Protein AF-A0A0M9GC38-F1 (afdb_monomer_lite)

Foldseek 3Di:
DDPPPPPLPPDDPVSLVVQLVVQLVVQLVVLVVVQQDADQDPVRDGDTDDDSVVSSVVSSVVSVVVVVVVVVD

Organism: NCBI:txid53407

Sequence (73 aa):
MSRPAKAIAAGTPDDLVRLRDEIAMTALNAMVISRGWGCKDEDGNHRAYRNMKEYSEAAYEFADIMLEAREAR

Structure (mmCIF, N/CA/C/O backbone):
data_AF-A0A0M9GC38-F1
#
_entry.id   AF-A0A0M9GC38-F1
#
loop_
_atom_site.group_PDB
_atom_site.id
_atom_site.type_symbol
_atom_site.label_atom_id
_atom_site.label_alt_id
_atom_site.label_comp_id
_atom_site.label_asym_id
_atom_site.label_entity_id
_atom_site.label_seq_id
_atom_site.pdbx_PDB_ins_code
_atom_site.Cartn_x
_atom_site.Cartn_y
_atom_site.Cartn_z
_atom_site.occupancy
_atom_site.B_iso_or_equiv
_atom_site.auth_seq_id
_atom_site.auth_comp_id
_atom_site.auth_asym_id
_atom_site.auth_atom_id
_atom_site.pdbx_PDB_model_num
ATOM 1 N N . MET A 1 1 ? 18.194 -2.190 22.745 1.00 35.03 1 MET A N 1
ATOM 2 C CA . MET A 1 1 ? 17.006 -2.111 23.619 1.00 35.03 1 MET A CA 1
ATOM 3 C C . MET A 1 1 ? 15.861 -1.490 22.833 1.00 35.03 1 MET A C 1
ATOM 5 O O . MET A 1 1 ? 16.055 -0.445 22.232 1.00 35.03 1 MET A O 1
ATOM 9 N N . SER A 1 2 ? 14.750 -2.225 22.780 1.00 46.59 2 SER A N 1
ATOM 10 C CA . SER A 1 2 ? 13.379 -1.912 22.353 1.00 46.59 2 SER A CA 1
ATOM 11 C C . SER A 1 2 ? 13.086 -0.591 21.633 1.00 46.59 2 SER A C 1
ATOM 13 O O . SER A 1 2 ? 13.042 0.467 22.253 1.00 46.59 2 SER A O 1
ATOM 15 N N . ARG A 1 3 ? 12.653 -0.683 20.370 1.00 46.41 3 ARG A N 1
ATOM 16 C CA . ARG A 1 3 ? 11.476 0.094 19.960 1.00 46.41 3 ARG A CA 1
ATOM 17 C C . ARG A 1 3 ? 10.263 -0.718 20.407 1.00 46.41 3 ARG A C 1
ATOM 19 O O . ARG A 1 3 ? 10.147 -1.858 19.957 1.00 46.41 3 ARG A O 1
ATOM 26 N N . PRO A 1 4 ? 9.390 -0.217 21.295 1.00 45.81 4 PRO A N 1
ATOM 27 C CA . PRO A 1 4 ? 8.115 -0.877 21.472 1.00 45.81 4 PRO A CA 1
ATOM 28 C C . PRO A 1 4 ? 7.397 -0.715 20.134 1.00 45.81 4 PRO A C 1
ATOM 30 O O . PRO A 1 4 ? 7.162 0.410 19.689 1.00 45.81 4 PRO A O 1
ATOM 33 N N . ALA A 1 5 ? 7.104 -1.828 19.461 1.00 54.06 5 ALA A N 1
ATOM 34 C CA . ALA A 1 5 ? 6.007 -1.853 18.511 1.00 54.06 5 ALA A CA 1
ATOM 35 C C . ALA A 1 5 ? 4.799 -1.408 19.331 1.00 54.06 5 ALA A C 1
ATOM 37 O O . ALA A 1 5 ? 4.294 -2.162 20.163 1.00 54.06 5 ALA A O 1
ATOM 38 N N . LYS A 1 6 ? 4.473 -0.116 19.235 1.00 50.75 6 LYS A N 1
ATOM 39 C CA . LYS A 1 6 ? 3.337 0.483 19.915 1.00 50.75 6 LYS A CA 1
ATOM 40 C C . LYS A 1 6 ? 2.165 -0.309 19.369 1.00 50.75 6 LYS A C 1
ATOM 42 O O . LYS A 1 6 ? 1.845 -0.167 18.194 1.00 50.75 6 LYS A O 1
ATOM 47 N N . ALA A 1 7 ? 1.651 -1.237 20.174 1.00 52.62 7 ALA A N 1
ATOM 48 C CA . ALA A 1 7 ? 0.468 -1.996 19.837 1.00 52.62 7 ALA A CA 1
ATOM 49 C C . ALA A 1 7 ? -0.564 -0.945 19.459 1.00 52.62 7 ALA A C 1
ATOM 51 O O . ALA A 1 7 ? -0.918 -0.095 20.279 1.00 52.62 7 ALA A O 1
ATOM 52 N N . ILE A 1 8 ? -0.896 -0.908 18.176 1.00 55.84 8 ILE A N 1
ATOM 53 C CA . ILE A 1 8 ? -1.820 0.060 17.623 1.00 55.84 8 ILE A CA 1
ATOM 54 C C . ILE A 1 8 ? -3.157 -0.408 18.168 1.00 55.84 8 ILE A C 1
ATOM 56 O O . ILE A 1 8 ? -3.773 -1.334 17.643 1.00 55.84 8 ILE A O 1
ATOM 60 N N . ALA A 1 9 ? -3.499 0.109 19.346 1.00 49.81 9 ALA A N 1
ATOM 61 C CA . ALA A 1 9 ? -4.771 -0.119 19.987 1.00 49.81 9 ALA A CA 1
ATOM 62 C C . ALA A 1 9 ? -5.796 0.521 19.058 1.00 49.81 9 ALA A C 1
ATOM 64 O O . ALA A 1 9 ? -5.979 1.732 19.062 1.00 49.81 9 ALA A O 1
ATOM 65 N N . ALA A 1 10 ? -6.360 -0.291 18.167 1.00 54.84 10 ALA A N 1
ATOM 66 C CA . ALA A 1 10 ? -7.403 0.140 17.260 1.00 54.84 10 ALA A CA 1
ATOM 67 C C . ALA A 1 10 ? -8.569 0.658 18.098 1.00 54.84 10 ALA A C 1
ATOM 69 O O . ALA A 1 10 ? -9.154 -0.097 18.874 1.00 54.84 10 ALA A O 1
ATOM 70 N N . GLY A 1 11 ? -8.861 1.948 17.974 1.00 55.69 11 GLY A N 1
ATOM 71 C CA . GLY A 1 11 ? -9.934 2.559 18.746 1.00 55.69 11 GLY A CA 1
ATOM 72 C C . GLY A 1 11 ? -10.413 3.912 18.237 1.00 55.69 11 GLY A C 1
ATOM 73 O O . GLY A 1 11 ? -11.559 4.255 18.507 1.00 55.69 11 GLY A O 1
ATOM 74 N N . THR A 1 12 ? -9.609 4.664 17.477 1.00 62.19 12 THR A N 1
ATOM 75 C CA . THR A 1 12 ? -10.054 5.934 16.878 1.00 62.19 12 THR A CA 1
ATOM 76 C C . THR A 1 12 ? -9.860 5.950 15.354 1.00 62.19 12 THR A C 1
ATOM 78 O O . THR A 1 12 ? -8.937 5.302 14.857 1.00 62.19 12 THR A O 1
ATOM 81 N N . PRO A 1 13 ? -10.706 6.667 14.585 1.00 66.31 13 PRO A N 1
ATOM 82 C CA . PRO A 1 13 ? -10.521 6.839 13.139 1.00 66.31 13 PRO A CA 1
ATOM 83 C C . PRO A 1 13 ? -9.130 7.375 12.768 1.00 66.31 13 PRO A C 1
ATOM 85 O O . PRO A 1 13 ? -8.534 6.921 11.794 1.00 66.31 13 PRO A O 1
ATOM 88 N N . ASP A 1 14 ? -8.575 8.264 13.593 1.00 72.69 14 ASP A N 1
ATOM 8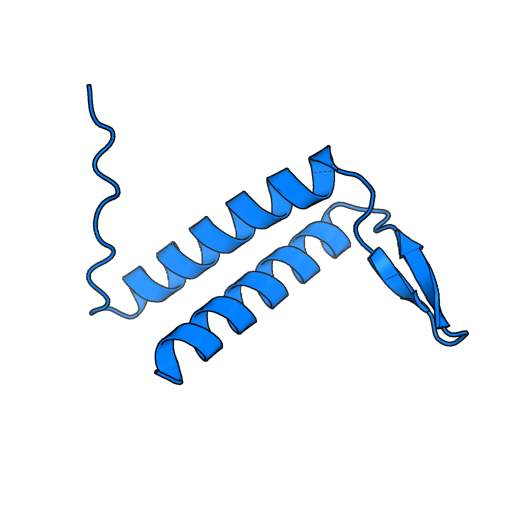9 C CA . ASP A 1 14 ? -7.232 8.822 13.411 1.00 72.69 14 ASP A CA 1
ATOM 90 C C . ASP A 1 14 ? -6.135 7.750 13.548 1.00 72.69 14 ASP A C 1
ATOM 92 O O . ASP A 1 14 ? -5.125 7.793 12.842 1.00 72.69 14 ASP A O 1
ATOM 96 N N . ASP A 1 15 ? -6.338 6.739 14.402 1.00 78.31 15 ASP A N 1
ATOM 97 C CA . ASP A 1 15 ? -5.408 5.613 14.530 1.00 78.31 15 ASP A CA 1
ATOM 98 C C . ASP A 1 15 ? -5.424 4.702 13.300 1.00 78.31 15 ASP A C 1
ATOM 100 O O . ASP A 1 15 ? -4.378 4.161 12.937 1.00 78.31 15 ASP A O 1
ATOM 104 N N . LEU A 1 16 ? -6.583 4.541 12.651 1.00 79.44 16 LEU A N 1
ATOM 105 C CA . LEU A 1 16 ? -6.705 3.765 11.414 1.00 79.44 16 LEU A CA 1
ATOM 106 C C . LEU A 1 16 ? -6.038 4.484 10.242 1.00 79.44 16 LEU A C 1
ATOM 108 O O . LEU A 1 16 ? -5.308 3.844 9.489 1.00 79.44 16 LEU A O 1
ATOM 112 N N . VAL A 1 17 ? -6.211 5.805 10.132 1.00 85.75 17 VAL A N 1
ATOM 113 C CA . VAL A 1 17 ? -5.498 6.624 9.136 1.00 85.75 17 VAL A CA 1
ATOM 114 C C . VAL A 1 17 ? -3.989 6.523 9.351 1.00 85.75 17 VAL A C 1
ATOM 116 O O . VAL A 1 17 ? -3.250 6.202 8.425 1.00 85.75 17 VAL A O 1
ATOM 119 N N . ARG A 1 18 ? -3.521 6.690 10.593 1.00 89.12 18 ARG A N 1
ATOM 120 C CA . ARG A 1 18 ? -2.092 6.577 10.915 1.00 89.12 18 ARG A CA 1
ATOM 121 C C . ARG A 1 18 ? -1.535 5.183 10.616 1.00 89.12 18 ARG A C 1
ATOM 123 O O . ARG A 1 18 ? -0.421 5.065 10.117 1.00 89.12 18 ARG A O 1
ATOM 130 N N . LEU A 1 19 ? -2.295 4.130 10.918 1.00 88.69 19 LEU A N 1
ATOM 131 C CA . LEU A 1 19 ? -1.913 2.751 10.617 1.00 88.69 19 LEU A CA 1
ATOM 132 C C . LEU A 1 19 ? -1.832 2.503 9.108 1.00 88.69 19 LEU A C 1
ATOM 134 O O . LEU A 1 19 ? -0.868 1.899 8.639 1.00 88.69 19 LEU A O 1
ATOM 138 N N . ARG A 1 20 ? -2.815 2.996 8.352 1.00 92.38 20 ARG A N 1
ATOM 139 C CA . ARG A 1 20 ? -2.823 2.938 6.890 1.00 92.38 20 ARG A CA 1
ATOM 140 C C . ARG A 1 20 ? -1.568 3.586 6.311 1.00 92.38 20 ARG A C 1
ATOM 142 O O . ARG A 1 20 ? -0.884 2.963 5.504 1.00 92.38 20 ARG A O 1
ATOM 149 N N . ASP A 1 21 ? -1.230 4.785 6.778 1.00 93.06 21 ASP A N 1
ATOM 150 C CA . ASP A 1 21 ? -0.055 5.530 6.317 1.00 93.06 21 ASP A CA 1
ATOM 151 C C . ASP A 1 21 ? 1.258 4.810 6.667 1.00 93.06 21 ASP A C 1
ATOM 153 O O . ASP A 1 21 ? 2.179 4.753 5.851 1.00 93.06 21 ASP A O 1
ATOM 157 N N . GLU A 1 22 ? 1.355 4.211 7.859 1.00 93.38 22 GLU A N 1
ATOM 158 C CA . GLU A 1 22 ? 2.518 3.411 8.265 1.00 93.38 22 GLU A CA 1
ATOM 159 C C . GLU A 1 22 ? 2.710 2.172 7.378 1.00 93.38 22 GLU A C 1
ATOM 161 O O . GLU A 1 22 ? 3.840 1.869 6.966 1.00 93.38 22 GLU A O 1
ATOM 166 N N . ILE A 1 23 ? 1.622 1.467 7.051 1.00 93.56 23 ILE A N 1
ATOM 167 C CA . ILE A 1 23 ? 1.657 0.321 6.134 1.00 93.56 23 ILE A CA 1
ATOM 168 C C . ILE A 1 23 ? 2.057 0.788 4.734 1.00 93.56 23 ILE A C 1
ATOM 170 O O . ILE A 1 23 ? 2.986 0.220 4.156 1.00 93.56 23 ILE A O 1
ATOM 174 N N . ALA A 1 24 ? 1.424 1.844 4.219 1.00 94.06 24 ALA A N 1
ATOM 175 C CA . ALA A 1 24 ? 1.702 2.381 2.892 1.00 94.06 24 ALA A CA 1
ATOM 176 C C . ALA A 1 24 ? 3.166 2.830 2.766 1.00 94.06 24 ALA A C 1
ATOM 178 O O . ALA A 1 24 ? 3.852 2.444 1.826 1.00 94.06 24 ALA A O 1
ATOM 179 N N . MET A 1 25 ? 3.712 3.558 3.742 1.00 94.38 25 MET A N 1
ATOM 180 C CA . MET A 1 25 ? 5.121 3.973 3.723 1.00 94.38 25 MET A CA 1
ATOM 181 C C . MET A 1 25 ? 6.092 2.787 3.760 1.00 94.38 25 MET A C 1
ATOM 183 O O . MET A 1 25 ? 7.134 2.800 3.095 1.00 94.38 25 MET A O 1
ATOM 187 N N . THR A 1 26 ? 5.757 1.747 4.523 1.00 94.19 26 THR A N 1
ATOM 188 C CA . THR A 1 26 ? 6.563 0.523 4.593 1.00 94.19 26 THR A CA 1
ATOM 189 C C . THR A 1 26 ? 6.531 -0.232 3.264 1.00 94.19 26 THR A C 1
ATOM 191 O O . THR A 1 26 ? 7.582 -0.624 2.751 1.00 94.19 26 THR A O 1
ATOM 194 N N . ALA A 1 27 ? 5.342 -0.382 2.678 1.00 92.56 27 ALA A N 1
ATOM 195 C CA . ALA A 1 27 ? 5.136 -1.025 1.387 1.00 92.56 27 ALA A CA 1
ATOM 196 C C . ALA A 1 27 ? 5.844 -0.254 0.266 1.00 92.56 27 ALA A C 1
ATOM 198 O O . ALA A 1 27 ? 6.621 -0.843 -0.481 1.00 92.56 27 ALA A O 1
ATOM 199 N N . LEU A 1 28 ? 5.681 1.069 0.218 1.00 93.69 28 LEU A N 1
ATOM 200 C CA . LEU A 1 28 ? 6.330 1.955 -0.744 1.00 93.69 28 LEU A CA 1
ATOM 201 C C . LEU A 1 28 ? 7.852 1.765 -0.750 1.00 93.69 28 LEU A C 1
ATOM 203 O O . LEU A 1 28 ? 8.446 1.542 -1.805 1.00 93.69 28 LEU A O 1
ATOM 207 N N . ASN A 1 29 ? 8.486 1.789 0.427 1.00 92.31 29 ASN A N 1
ATOM 208 C CA . ASN A 1 29 ? 9.928 1.570 0.540 1.00 92.31 29 ASN A CA 1
ATOM 209 C C . ASN A 1 29 ? 10.344 0.190 0.010 1.00 92.31 29 ASN A C 1
ATOM 211 O O . ASN A 1 29 ? 11.320 0.083 -0.734 1.00 92.31 29 ASN A O 1
ATOM 215 N N . ALA A 1 30 ? 9.600 -0.866 0.349 1.00 91.19 30 ALA A N 1
ATOM 216 C CA . ALA A 1 30 ? 9.882 -2.214 -0.138 1.00 91.19 30 ALA A CA 1
ATOM 217 C C . ALA A 1 30 ? 9.734 -2.325 -1.668 1.00 91.19 30 ALA A C 1
ATOM 219 O O . ALA A 1 30 ? 10.573 -2.944 -2.334 1.00 91.19 30 ALA A O 1
ATOM 220 N N . MET A 1 31 ? 8.707 -1.692 -2.238 1.00 91.00 31 MET A N 1
ATOM 221 C CA . MET A 1 31 ? 8.450 -1.689 -3.678 1.00 91.00 31 MET A CA 1
ATOM 222 C C . MET A 1 31 ? 9.556 -0.962 -4.452 1.00 91.00 31 MET A C 1
ATOM 224 O O . MET A 1 31 ? 10.084 -1.498 -5.428 1.00 91.00 31 MET A O 1
ATOM 228 N N . VAL A 1 32 ? 9.970 0.216 -3.976 1.00 88.19 32 VAL A N 1
ATOM 229 C CA . VAL A 1 32 ? 11.034 1.019 -4.600 1.00 88.19 32 VAL A CA 1
ATOM 230 C C . VAL A 1 32 ? 12.390 0.305 -4.545 1.00 88.19 32 VAL A C 1
ATOM 232 O O . VAL A 1 32 ? 13.136 0.326 -5.526 1.00 88.19 32 VAL A O 1
ATOM 235 N N . ILE A 1 33 ? 12.715 -0.351 -3.425 1.00 89.44 33 ILE A N 1
ATOM 236 C CA . ILE A 1 33 ? 13.985 -1.079 -3.264 1.00 89.44 33 ILE A CA 1
ATOM 237 C C . ILE A 1 33 ? 14.035 -2.311 -4.172 1.00 89.44 33 ILE A C 1
ATOM 239 O O . ILE A 1 33 ? 15.048 -2.555 -4.825 1.00 89.44 33 ILE A O 1
ATOM 243 N N . SER A 1 34 ? 12.957 -3.093 -4.214 1.00 86.75 34 SER A N 1
ATOM 244 C CA . SER A 1 34 ? 12.944 -4.368 -4.939 1.00 86.75 34 SER A CA 1
ATOM 245 C C . SER A 1 34 ? 12.814 -4.217 -6.456 1.00 86.75 34 SER A C 1
ATOM 247 O O . SER A 1 34 ? 13.225 -5.125 -7.173 1.00 86.75 34 SER A O 1
ATOM 249 N N . ARG A 1 35 ? 12.268 -3.096 -6.959 1.00 78.50 35 ARG A N 1
ATOM 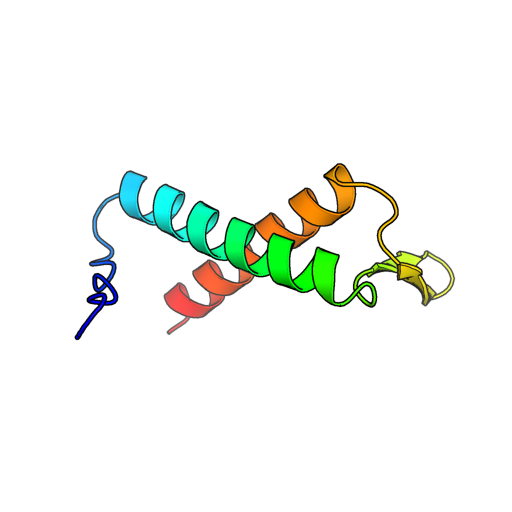250 C CA . ARG A 1 35 ? 12.088 -2.780 -8.397 1.00 78.50 35 ARG A CA 1
ATOM 251 C C . ARG A 1 35 ? 11.319 -3.821 -9.231 1.00 78.50 35 ARG A C 1
ATOM 253 O O . ARG A 1 35 ? 11.231 -3.674 -10.445 1.00 78.50 35 ARG A O 1
ATOM 260 N N . GLY A 1 36 ? 10.773 -4.860 -8.603 1.00 82.06 36 GLY A N 1
ATOM 261 C CA . GLY A 1 36 ? 10.020 -5.941 -9.249 1.00 82.06 36 GLY A CA 1
ATOM 262 C C . GLY A 1 36 ? 8.505 -5.799 -9.121 1.00 82.06 36 GLY A C 1
ATOM 263 O O . GLY A 1 36 ? 7.777 -6.726 -9.458 1.00 82.06 36 GLY A O 1
ATOM 264 N N . TRP A 1 37 ? 8.029 -4.675 -8.585 1.00 87.06 37 TRP A N 1
ATOM 265 C CA . TRP A 1 37 ? 6.602 -4.416 -8.417 1.00 87.06 37 TRP A CA 1
ATOM 266 C C . TRP A 1 37 ? 6.037 -3.711 -9.638 1.00 87.06 37 TRP A C 1
ATOM 268 O O . TRP A 1 37 ? 6.697 -2.880 -10.267 1.00 87.06 37 TRP A O 1
ATOM 278 N N . GLY A 1 38 ? 4.798 -4.054 -9.960 1.00 89.56 38 GLY A N 1
ATOM 279 C CA . GLY A 1 38 ? 4.150 -3.634 -11.184 1.00 89.56 38 GLY A CA 1
ATOM 280 C C . GLY A 1 38 ? 2.736 -4.176 -11.293 1.00 89.56 38 GLY A C 1
ATOM 281 O O . GLY A 1 38 ? 2.314 -5.003 -10.482 1.00 89.56 38 GLY A O 1
ATOM 282 N N . CYS A 1 39 ? 2.031 -3.743 -12.328 1.00 87.25 39 CYS A N 1
ATOM 283 C CA . CYS A 1 39 ? 0.706 -4.238 -12.675 1.00 87.25 39 CYS A CA 1
ATOM 284 C C . CYS A 1 39 ? 0.769 -5.143 -13.910 1.00 87.25 39 CYS A C 1
ATOM 286 O O . CYS A 1 39 ? 1.780 -5.193 -14.616 1.00 87.25 39 CYS A O 1
ATOM 288 N N . LYS A 1 40 ? -0.312 -5.882 -14.168 1.00 90.69 40 LYS A N 1
ATOM 289 C CA . LYS A 1 40 ? -0.512 -6.496 -15.482 1.00 90.69 40 LYS A CA 1
ATOM 290 C C . LYS A 1 40 ? -1.127 -5.465 -16.419 1.00 90.69 40 LYS A C 1
ATOM 292 O O . LYS A 1 40 ? -2.030 -4.738 -16.010 1.00 90.69 40 LYS A O 1
ATOM 297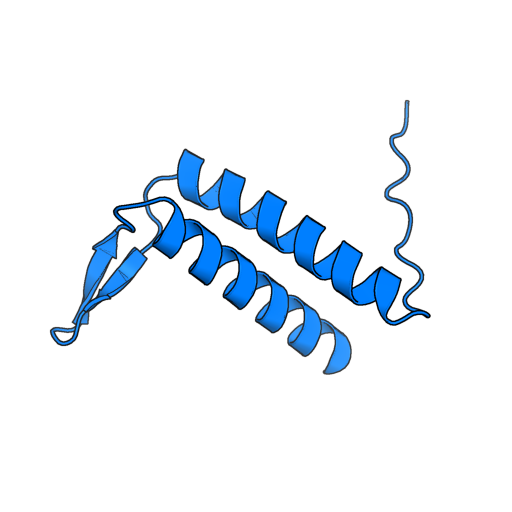 N N . ASP A 1 41 ? -0.620 -5.391 -17.641 1.00 86.25 41 ASP A N 1
ATOM 298 C CA . ASP A 1 41 ? -1.296 -4.659 -18.708 1.00 86.25 41 ASP A CA 1
ATOM 299 C C . ASP A 1 41 ? -2.487 -5.457 -19.266 1.00 86.25 41 ASP A C 1
ATOM 301 O O . ASP A 1 41 ? -2.777 -6.573 -18.824 1.00 86.25 41 ASP A O 1
ATOM 305 N N . GLU A 1 42 ? -3.205 -4.856 -20.215 1.00 88.31 42 GLU A N 1
ATOM 306 C CA . GLU A 1 42 ? -4.379 -5.455 -20.864 1.00 88.31 42 GLU A CA 1
ATOM 307 C C . GLU A 1 42 ? -4.043 -6.766 -21.597 1.00 88.31 42 GLU A C 1
ATOM 309 O O . GLU A 1 42 ? -4.893 -7.646 -21.709 1.00 88.31 42 GLU A O 1
ATOM 314 N N . ASP A 1 43 ? -2.784 -6.936 -22.008 1.00 89.56 43 ASP A N 1
ATOM 315 C CA . ASP A 1 43 ? -2.265 -8.133 -22.674 1.00 89.56 43 ASP A CA 1
ATOM 316 C C . ASP A 1 43 ? -1.790 -9.211 -21.676 1.00 89.56 43 ASP A C 1
ATOM 318 O O . ASP A 1 43 ? -1.324 -10.285 -22.064 1.00 89.56 43 ASP A O 1
ATOM 322 N N . GLY A 1 44 ? -1.903 -8.945 -20.370 1.00 88.69 44 GLY A N 1
ATOM 323 C CA . GLY A 1 44 ? -1.516 -9.853 -19.293 1.00 88.69 44 GLY A CA 1
ATOM 324 C C . GLY A 1 44 ? -0.015 -9.883 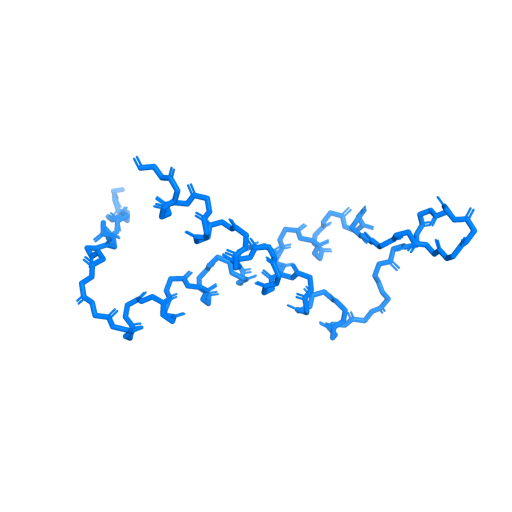-18.989 1.00 88.69 44 GLY A C 1
ATOM 325 O O . GLY A 1 44 ? 0.410 -10.680 -18.142 1.00 88.69 44 GLY A O 1
ATOM 326 N N . ASN A 1 45 ? 0.783 -9.021 -19.623 1.00 91.06 45 ASN A N 1
ATOM 327 C CA . ASN A 1 45 ? 2.215 -8.909 -19.376 1.00 91.06 45 ASN A CA 1
ATOM 328 C C . ASN A 1 45 ? 2.486 -8.099 -18.108 1.00 91.06 45 ASN A C 1
ATOM 330 O O . ASN A 1 45 ? 1.771 -7.157 -17.767 1.00 91.06 45 ASN A O 1
ATOM 334 N N . HIS A 1 46 ? 3.552 -8.459 -17.391 1.00 88.56 46 HIS A N 1
ATOM 335 C CA . HIS A 1 46 ? 3.970 -7.710 -16.213 1.00 88.56 46 HIS A CA 1
ATOM 336 C C . HIS A 1 46 ? 4.672 -6.411 -16.617 1.00 88.56 46 HIS A C 1
ATOM 338 O O . HIS A 1 46 ? 5.707 -6.426 -17.287 1.00 88.56 46 HIS A O 1
ATOM 344 N N . ARG A 1 47 ? 4.146 -5.289 -16.133 1.00 90.06 47 ARG A N 1
ATOM 345 C CA . ARG A 1 47 ? 4.712 -3.958 -16.305 1.00 90.06 47 ARG A CA 1
ATOM 346 C C . ARG A 1 47 ? 5.114 -3.395 -14.951 1.00 90.06 47 ARG A C 1
ATOM 348 O O . ARG A 1 47 ? 4.255 -3.055 -14.142 1.00 90.06 47 ARG A O 1
ATOM 355 N N . ALA A 1 48 ? 6.416 -3.215 -14.746 1.00 88.75 48 ALA A N 1
ATOM 356 C CA . ALA A 1 48 ? 6.935 -2.550 -13.556 1.00 88.75 48 ALA A CA 1
ATOM 357 C C . ALA A 1 48 ? 6.399 -1.113 -13.421 1.00 88.75 48 ALA A C 1
ATOM 359 O O . ALA A 1 48 ? 6.180 -0.422 -14.426 1.00 88.75 48 ALA A O 1
ATOM 360 N N . TYR A 1 49 ? 6.238 -0.652 -12.180 1.00 91.25 49 TYR A N 1
ATOM 361 C CA . TYR A 1 49 ? 5.876 0.735 -11.895 1.00 91.25 49 TYR A CA 1
ATOM 362 C C . TYR A 1 49 ? 7.004 1.692 -12.302 1.00 91.25 49 TYR A C 1
ATOM 364 O O . TYR A 1 49 ? 8.189 1.466 -12.039 1.00 91.25 49 TYR A O 1
ATOM 372 N N . ARG A 1 50 ? 6.627 2.779 -12.972 1.00 86.81 50 ARG A N 1
ATOM 373 C CA . ARG A 1 50 ? 7.505 3.712 -13.688 1.00 86.81 50 ARG A CA 1
ATOM 374 C C . ARG A 1 50 ? 7.736 5.018 -12.944 1.00 86.81 50 ARG A C 1
ATOM 376 O O . ARG A 1 50 ? 8.695 5.722 -13.247 1.00 86.81 50 ARG A O 1
ATOM 383 N N . ASN A 1 51 ? 6.857 5.385 -12.018 1.00 90.62 51 ASN A N 1
ATOM 384 C CA . ASN A 1 51 ? 6.934 6.663 -11.318 1.00 90.62 51 ASN A CA 1
ATOM 385 C C . ASN A 1 51 ? 6.412 6.553 -9.882 1.00 90.62 51 ASN A C 1
ATOM 387 O O . ASN A 1 51 ? 5.710 5.610 -9.528 1.00 90.62 51 ASN A O 1
ATOM 391 N N . MET A 1 52 ? 6.745 7.549 -9.057 1.00 89.44 52 MET A N 1
ATOM 392 C CA . MET A 1 52 ? 6.371 7.551 -7.639 1.00 89.44 52 MET A CA 1
ATOM 393 C C . MET A 1 52 ? 4.858 7.558 -7.412 1.00 89.44 52 MET A C 1
ATOM 395 O O . MET A 1 52 ? 4.421 7.062 -6.380 1.00 89.44 52 MET A O 1
ATOM 399 N N . LYS A 1 53 ? 4.057 8.081 -8.352 1.00 92.75 53 LYS A N 1
ATOM 400 C CA . LYS A 1 53 ? 2.594 8.051 -8.248 1.00 92.75 53 LYS A CA 1
ATOM 401 C C . LYS A 1 53 ? 2.082 6.608 -8.280 1.00 92.75 53 LYS A C 1
ATOM 403 O O . LYS A 1 53 ? 1.385 6.221 -7.354 1.00 92.75 53 LYS A O 1
ATOM 408 N N . GLU A 1 54 ? 2.511 5.805 -9.252 1.00 92.88 54 GLU A N 1
ATOM 409 C CA . GLU A 1 54 ? 2.124 4.387 -9.353 1.00 92.88 54 GLU A CA 1
ATOM 410 C C . GLU A 1 54 ? 2.566 3.581 -8.122 1.00 92.88 54 GLU A C 1
ATOM 412 O O . GLU A 1 54 ? 1.791 2.802 -7.574 1.00 92.88 54 GLU A O 1
ATOM 417 N N . TYR A 1 55 ? 3.789 3.815 -7.635 1.00 92.56 55 TYR A N 1
ATOM 418 C CA . TYR A 1 55 ? 4.264 3.178 -6.404 1.00 92.56 55 TYR A CA 1
ATOM 419 C C . TYR A 1 55 ? 3.444 3.586 -5.173 1.00 92.56 55 TYR A C 1
ATOM 421 O O . TYR A 1 55 ? 3.201 2.761 -4.297 1.00 92.56 55 TYR A O 1
ATOM 429 N N . SER A 1 56 ? 3.028 4.852 -5.093 1.00 92.75 56 SER A N 1
ATOM 430 C CA . SER A 1 56 ? 2.245 5.357 -3.961 1.00 92.75 56 SER A CA 1
ATOM 431 C C . SER A 1 56 ? 0.824 4.802 -3.988 1.00 92.75 56 SER A C 1
ATOM 433 O O . SER A 1 56 ? 0.335 4.346 -2.961 1.00 92.75 56 SER A O 1
ATOM 435 N N . GLU A 1 57 ? 0.180 4.791 -5.156 1.00 94.25 57 GLU A N 1
ATOM 436 C CA . GLU A 1 57 ? -1.156 4.215 -5.348 1.00 94.25 57 GLU A CA 1
ATOM 437 C C . GLU A 1 57 ? -1.176 2.733 -4.956 1.00 94.25 57 GLU A C 1
ATOM 439 O O . GLU A 1 57 ? -1.985 2.339 -4.118 1.00 94.25 57 GLU A O 1
ATOM 444 N N . ALA A 1 58 ? -0.216 1.943 -5.446 1.00 93.88 58 ALA A N 1
ATOM 445 C CA . ALA A 1 58 ? -0.100 0.528 -5.096 1.00 93.88 58 ALA A CA 1
ATOM 446 C C . ALA A 1 58 ? 0.173 0.294 -3.599 1.00 93.88 58 ALA A C 1
ATOM 448 O O . ALA A 1 58 ? -0.303 -0.680 -3.015 1.00 93.88 58 ALA A O 1
ATOM 449 N N . ALA A 1 59 ? 0.946 1.174 -2.961 1.00 94.50 59 ALA A N 1
ATOM 450 C CA . ALA A 1 59 ? 1.233 1.074 -1.536 1.00 94.50 59 ALA A CA 1
ATOM 451 C C . ALA A 1 59 ? -0.007 1.345 -0.668 1.00 94.50 59 ALA A C 1
ATOM 453 O O . ALA A 1 59 ? -0.211 0.656 0.332 1.00 94.50 59 ALA A O 1
ATOM 454 N N . TYR A 1 60 ? -0.840 2.314 -1.056 1.00 95.25 60 TYR A N 1
ATOM 455 C CA . TYR A 1 60 ? -2.102 2.587 -0.369 1.00 95.25 60 TYR A CA 1
ATOM 456 C C . TYR A 1 60 ? -3.146 1.499 -0.617 1.00 95.25 60 TYR A C 1
ATOM 458 O O . TYR A 1 60 ? -3.799 1.084 0.333 1.00 95.25 60 TYR A O 1
ATOM 466 N N . GLU A 1 61 ? -3.242 0.971 -1.838 1.00 94.31 61 GLU A N 1
ATOM 467 C CA . GLU A 1 61 ? -4.105 -0.178 -2.141 1.00 94.31 61 GLU A CA 1
ATOM 468 C C . GLU A 1 61 ? -3.724 -1.398 -1.289 1.00 94.31 61 GLU A C 1
ATOM 470 O O . GLU A 1 61 ? -4.575 -2.040 -0.676 1.00 94.31 61 GLU A O 1
ATOM 475 N N . PHE A 1 62 ? -2.425 -1.681 -1.165 1.00 93.31 62 PHE A N 1
ATOM 476 C CA . PHE A 1 62 ? -1.938 -2.744 -0.291 1.00 93.31 62 PHE A CA 1
ATOM 477 C C . PHE A 1 62 ? -2.292 -2.500 1.184 1.00 93.31 62 PHE A C 1
ATOM 479 O O . PHE A 1 62 ? -2.676 -3.436 1.88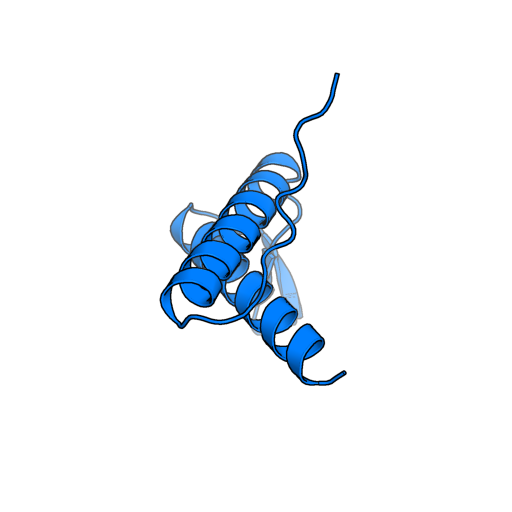9 1.00 93.31 62 PHE A O 1
ATOM 486 N N . ALA A 1 63 ? -2.181 -1.254 1.655 1.00 93.75 63 ALA A N 1
ATOM 487 C CA . ALA A 1 63 ? -2.560 -0.894 3.017 1.00 93.75 63 ALA A CA 1
ATOM 488 C C . ALA A 1 63 ? -4.054 -1.122 3.280 1.00 93.75 63 ALA A C 1
ATOM 490 O O . ALA A 1 63 ? -4.403 -1.678 4.322 1.00 93.75 63 ALA A O 1
ATOM 491 N N . ASP A 1 64 ? -4.911 -0.765 2.325 1.00 92.31 64 ASP A N 1
ATOM 492 C CA . ASP A 1 64 ? -6.357 -0.974 2.410 1.00 92.31 64 ASP A CA 1
ATOM 493 C C . ASP A 1 64 ? -6.695 -2.472 2.485 1.00 92.31 64 ASP A C 1
ATOM 495 O O . ASP A 1 64 ? -7.371 -2.901 3.421 1.00 92.31 64 ASP A O 1
ATOM 499 N N . ILE A 1 65 ? -6.101 -3.299 1.616 1.00 93.12 65 ILE A N 1
ATOM 500 C CA . ILE A 1 65 ? -6.267 -4.766 1.642 1.00 93.12 65 ILE A CA 1
ATOM 501 C C . ILE A 1 65 ? -5.845 -5.362 2.997 1.00 93.12 65 ILE A C 1
ATOM 503 O O . ILE A 1 65 ? -6.493 -6.270 3.522 1.00 93.12 65 ILE A O 1
ATOM 507 N N . MET A 1 66 ? -4.749 -4.875 3.590 1.00 90.31 66 MET A N 1
ATOM 508 C CA . MET A 1 66 ? -4.291 -5.350 4.900 1.00 90.31 66 MET A CA 1
ATOM 509 C C . MET A 1 66 ? -5.256 -4.991 6.033 1.00 90.31 66 MET A C 1
ATOM 511 O O . MET A 1 66 ? -5.426 -5.789 6.961 1.00 90.31 66 MET A O 1
ATOM 515 N N . LEU A 1 67 ? -5.859 -3.803 5.982 1.00 89.19 67 LEU A N 1
ATOM 516 C CA . LEU A 1 67 ? -6.853 -3.371 6.961 1.00 89.19 67 LEU A CA 1
ATOM 517 C C . LEU A 1 67 ? -8.145 -4.181 6.825 1.00 89.19 67 LEU A C 1
ATOM 519 O O . LEU A 1 67 ? -8.627 -4.703 7.829 1.00 89.19 67 LEU A O 1
ATOM 523 N N . GLU A 1 68 ? -8.634 -4.394 5.603 1.00 89.31 68 GLU A N 1
ATOM 524 C CA . GLU A 1 68 ? -9.795 -5.253 5.338 1.00 89.31 68 GLU A CA 1
ATOM 525 C C . GLU A 1 68 ? -9.568 -6.684 5.850 1.00 89.31 68 GLU A C 1
ATOM 527 O O . GLU A 1 68 ? -10.396 -7.244 6.570 1.00 89.31 68 GLU A O 1
ATOM 532 N N . ALA A 1 69 ? -8.400 -7.271 5.566 1.00 88.00 69 ALA A N 1
ATOM 533 C CA . ALA A 1 69 ? -8.048 -8.613 6.034 1.00 88.00 69 ALA A CA 1
ATOM 534 C C . ALA A 1 69 ? -7.943 -8.719 7.567 1.00 88.00 69 ALA A C 1
ATOM 536 O O . ALA A 1 69 ? -8.080 -9.811 8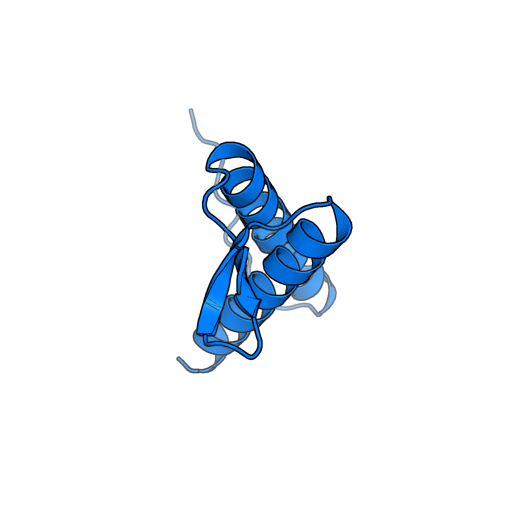.126 1.00 88.00 69 ALA A O 1
ATOM 537 N N . ARG A 1 70 ? -7.671 -7.604 8.256 1.00 82.19 70 ARG A N 1
ATOM 538 C CA . ARG A 1 70 ? -7.668 -7.526 9.721 1.00 82.19 70 ARG A CA 1
ATOM 539 C C . ARG A 1 70 ? -9.086 -7.491 10.283 1.00 82.19 70 ARG A C 1
ATOM 541 O O . ARG A 1 70 ? -9.312 -8.116 11.313 1.00 82.19 70 ARG A O 1
ATOM 548 N N . GLU A 1 71 ? -9.997 -6.761 9.647 1.00 81.38 71 GLU A N 1
ATOM 549 C CA . GLU A 1 71 ? -11.402 -6.655 10.064 1.00 81.38 71 GLU A CA 1
ATOM 550 C C . GLU A 1 71 ? -12.216 -7.913 9.743 1.00 81.38 71 GLU A C 1
ATOM 552 O O . GLU A 1 71 ? -13.172 -8.221 10.447 1.00 81.38 71 GLU A O 1
ATOM 557 N N . ALA A 1 72 ? -11.813 -8.679 8.728 1.00 78.69 72 ALA A N 1
ATOM 558 C CA . ALA A 1 72 ? -12.435 -9.953 8.370 1.00 78.69 72 ALA A CA 1
ATOM 559 C C . ALA A 1 72 ? -12.138 -11.117 9.350 1.00 78.69 72 ALA A C 1
ATOM 561 O O . ALA A 1 72 ? -12.559 -12.246 9.088 1.00 78.69 72 ALA A O 1
ATOM 562 N N . ARG A 1 73 ? -11.390 -10.877 10.438 1.00 56.66 73 ARG A N 1
ATOM 563 C CA . ARG A 1 73 ? -11.058 -11.862 11.485 1.00 56.66 73 ARG A CA 1
ATOM 564 C C . ARG A 1 73 ? -11.938 -11.705 12.715 1.00 56.66 73 ARG A C 1
ATOM 566 O O . ARG A 1 73 ? -12.292 -12.763 13.278 1.00 56.66 73 ARG A O 1
#

Secondary structure (DSSP, 8-state):
-----------SHHHHHHHHHHHHHHHHHHHHHH---EEE-TTS-EEE--SHHHHHHHHHHHHHHHHHHHHT-

pLDDT: mean 82.27, std 15.55, range [35.03, 95.25]

Radius of gyration: 14.78 Å; chains: 1; bounding box: 29×21×46 Å